Protein AF-A0A2V8K2R0-F1 (afdb_monomer)

Radius of gyration: 14.0 Å; Cα contacts (8 Å, |Δi|>4): 215; chains: 1; bounding box: 34×36×31 Å

Structure (mmCIF, N/CA/C/O backbone):
data_AF-A0A2V8K2R0-F1
#
_entry.id   AF-A0A2V8K2R0-F1
#
loop_
_atom_site.group_PDB
_atom_site.id
_atom_site.type_symbol
_atom_site.label_atom_id
_atom_site.label_alt_id
_atom_site.label_comp_id
_atom_site.label_asym_id
_atom_site.label_entity_id
_atom_site.label_seq_id
_atom_site.pdbx_PDB_ins_code
_atom_site.Cartn_x
_atom_site.Cartn_y
_atom_site.Cartn_z
_atom_site.occupancy
_atom_site.B_iso_or_equiv
_atom_site.auth_seq_id
_atom_site.auth_comp_id
_atom_site.auth_asym_id
_atom_site.auth_atom_id
_atom_site.pdbx_PDB_model_num
ATOM 1 N N . MET A 1 1 ? -9.819 8.410 -18.146 1.00 76.25 1 MET A N 1
ATOM 2 C CA . MET A 1 1 ? -10.134 9.384 -17.075 1.00 76.25 1 MET A CA 1
ATOM 3 C C . MET A 1 1 ? -11.222 8.780 -16.194 1.00 76.25 1 MET A C 1
ATOM 5 O O . MET A 1 1 ? -12.102 8.124 -16.739 1.00 76.25 1 MET A O 1
ATOM 9 N N . THR A 1 2 ? -11.124 8.905 -14.868 1.00 93.75 2 THR A N 1
ATOM 10 C CA . THR A 1 2 ? -12.060 8.275 -13.913 1.00 93.75 2 THR A CA 1
ATOM 11 C C . THR A 1 2 ? -13.114 9.268 -13.416 1.00 93.75 2 THR A C 1
ATOM 13 O O . THR A 1 2 ? -12.875 10.471 -13.435 1.00 93.75 2 THR A O 1
ATOM 16 N N . ARG A 1 3 ? -14.275 8.762 -12.975 1.00 95.81 3 ARG A N 1
ATOM 17 C CA . ARG A 1 3 ? -15.309 9.542 -12.265 1.00 95.81 3 ARG A CA 1
ATOM 18 C C . ARG A 1 3 ? -15.049 9.644 -10.757 1.00 95.81 3 ARG A C 1
ATOM 20 O O . ARG A 1 3 ? -15.748 10.384 -10.078 1.00 95.81 3 ARG A O 1
ATOM 27 N N . MET A 1 4 ? -14.095 8.871 -10.238 1.00 97.25 4 MET A N 1
ATOM 28 C CA . MET A 1 4 ? -13.706 8.911 -8.829 1.00 97.25 4 MET A CA 1
ATOM 29 C C . MET A 1 4 ? -12.922 10.186 -8.521 1.00 97.25 4 MET A C 1
ATOM 31 O O . MET A 1 4 ? -12.146 10.656 -9.355 1.00 97.25 4 MET A O 1
ATOM 35 N N . THR A 1 5 ? -13.074 10.701 -7.304 1.00 96.75 5 THR A N 1
ATOM 36 C CA . THR A 1 5 ? -12.261 11.820 -6.817 1.00 96.75 5 THR A CA 1
ATOM 37 C C . THR A 1 5 ? -10.848 11.320 -6.547 1.00 96.75 5 THR A C 1
ATOM 39 O O . THR A 1 5 ? -10.655 10.466 -5.687 1.00 96.75 5 THR A O 1
ATOM 42 N N . VAL A 1 6 ? -9.861 11.841 -7.274 1.00 96.56 6 VAL A N 1
ATOM 43 C CA . VAL A 1 6 ? -8.444 11.523 -7.058 1.00 96.56 6 VAL A CA 1
ATOM 44 C C . VAL A 1 6 ? -7.802 12.672 -6.294 1.00 96.56 6 VAL A C 1
ATOM 46 O O . VAL A 1 6 ? -7.874 13.816 -6.741 1.00 96.56 6 VAL A O 1
ATOM 49 N N . MET A 1 7 ? -7.185 12.383 -5.152 1.00 95.56 7 MET A N 1
ATOM 50 C CA . MET A 1 7 ? -6.563 13.400 -4.307 1.00 95.56 7 MET A CA 1
ATOM 51 C C . MET A 1 7 ? -5.285 12.892 -3.648 1.00 95.56 7 MET A C 1
ATOM 53 O O . MET A 1 7 ? -5.199 11.745 -3.217 1.00 95.56 7 MET A O 1
ATOM 57 N N . GLU A 1 8 ? -4.293 13.771 -3.558 1.00 96.69 8 GLU A N 1
ATOM 58 C CA . GLU A 1 8 ? -3.111 13.547 -2.732 1.00 96.69 8 GLU A CA 1
ATOM 59 C C . GLU A 1 8 ? -3.474 13.765 -1.258 1.00 96.69 8 GLU A C 1
ATOM 61 O O . GLU A 1 8 ? -4.133 14.751 -0.914 1.00 96.69 8 GLU A O 1
ATOM 66 N N . VAL A 1 9 ? -3.061 12.844 -0.390 1.00 95.88 9 VAL A N 1
ATOM 67 C CA . VAL A 1 9 ? -3.264 12.960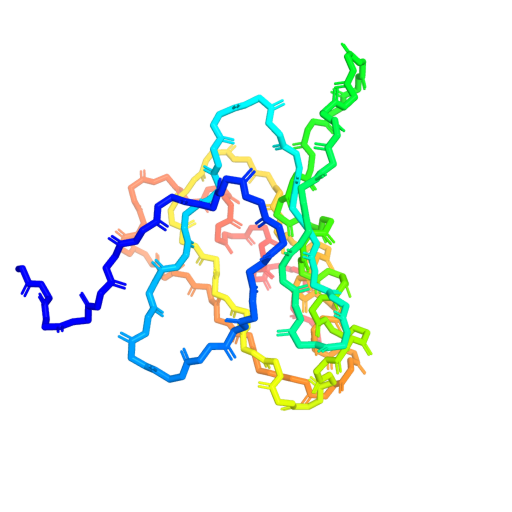 1.059 1.00 95.88 9 VAL A CA 1
ATOM 68 C C . VAL A 1 9 ? -2.332 14.044 1.594 1.00 95.88 9 VAL A C 1
ATOM 70 O O . VAL A 1 9 ? -1.140 14.039 1.297 1.00 95.88 9 VAL A O 1
ATOM 73 N N . ARG A 1 10 ? -2.866 14.978 2.385 1.00 89.06 10 ARG A N 1
ATOM 74 C CA . ARG A 1 10 ? -2.084 16.068 3.004 1.00 89.06 10 ARG A CA 1
ATOM 75 C C . ARG A 1 10 ? -2.106 16.021 4.524 1.00 89.06 10 ARG A C 1
ATOM 77 O O . ARG A 1 10 ? -1.072 16.239 5.142 1.00 89.06 10 ARG A O 1
ATOM 84 N N . ASP A 1 11 ? -3.253 15.642 5.073 1.00 84.12 11 ASP A N 1
ATOM 85 C CA . ASP A 1 11 ? -3.514 15.494 6.501 1.00 84.12 11 ASP A CA 1
ATOM 86 C C . ASP A 1 11 ? -4.262 14.174 6.750 1.00 84.12 11 ASP A C 1
ATOM 88 O O . ASP A 1 11 ? -4.498 13.389 5.822 1.00 84.12 11 ASP A O 1
ATOM 92 N N . GLU A 1 12 ? -4.682 13.947 7.995 1.00 84.19 12 GLU A N 1
ATOM 93 C CA . GLU A 1 12 ? -5.540 12.817 8.346 1.00 84.19 12 GLU A CA 1
ATOM 94 C C . GLU A 1 12 ? -6.807 12.796 7.483 1.00 84.19 12 GLU A C 1
ATOM 96 O O . GLU A 1 12 ? -7.604 13.736 7.471 1.00 84.19 12 GLU A O 1
ATOM 101 N N . SER A 1 13 ? -6.977 11.715 6.720 1.00 90.50 13 SER A N 1
ATOM 102 C CA . SER A 1 13 ? -8.029 11.614 5.707 1.00 90.50 13 SER A CA 1
ATOM 103 C C . SER A 1 13 ? -8.853 10.350 5.911 1.00 90.50 13 SER A C 1
ATOM 105 O O . SER A 1 13 ? -8.379 9.242 5.679 1.00 90.50 13 SER A O 1
ATOM 107 N N . SER A 1 14 ? -10.107 10.510 6.334 1.00 95.62 14 SER A N 1
ATOM 108 C CA . SER A 1 14 ? -11.050 9.391 6.453 1.00 95.62 14 SER A CA 1
ATOM 109 C C . SER A 1 14 ? -11.320 8.770 5.079 1.00 95.62 14 SER A C 1
ATOM 111 O O . SER A 1 14 ? -11.697 9.471 4.134 1.00 95.62 14 SER A O 1
ATOM 113 N N . VAL A 1 15 ? -11.143 7.451 4.972 1.00 95.94 15 VAL A N 1
ATOM 114 C CA . VAL A 1 15 ? -11.380 6.694 3.739 1.00 95.94 15 VAL A CA 1
ATOM 115 C C . VAL A 1 15 ? -12.876 6.626 3.455 1.00 95.94 15 VAL A C 1
ATOM 117 O O . VAL A 1 15 ? -13.685 6.305 4.326 1.00 95.94 15 VAL A O 1
ATOM 120 N N . ARG A 1 16 ? -13.261 6.927 2.210 1.00 95.56 16 ARG A N 1
ATOM 121 C CA . ARG A 1 16 ? -14.659 6.930 1.763 1.00 95.56 16 ARG A CA 1
ATOM 122 C C . ARG A 1 16 ? -14.793 6.299 0.377 1.00 95.56 16 ARG A C 1
ATOM 124 O O . ARG A 1 16 ? -13.862 6.394 -0.423 1.00 95.56 16 ARG A O 1
ATOM 131 N N . PRO A 1 17 ? -15.952 5.699 0.051 1.00 97.00 17 PRO A N 1
ATOM 132 C CA . PRO A 1 17 ? -16.203 5.147 -1.279 1.00 97.00 17 PRO A CA 1
ATOM 133 C C . PRO A 1 17 ? -16.022 6.180 -2.402 1.00 97.00 17 PRO A C 1
ATOM 135 O O . PRO A 1 17 ? -16.258 7.370 -2.196 1.00 97.00 17 PRO A O 1
ATOM 138 N N . ASN A 1 18 ? -15.670 5.718 -3.608 1.00 97.06 18 ASN A N 1
ATOM 139 C CA . ASN A 1 18 ? -15.474 6.536 -4.821 1.00 97.06 18 ASN A CA 1
ATOM 140 C C . ASN A 1 18 ? -14.328 7.565 -4.752 1.00 97.06 18 ASN A C 1
ATOM 142 O O . ASN A 1 18 ? -14.356 8.570 -5.469 1.00 97.06 18 ASN A O 1
ATOM 146 N N . HIS A 1 19 ? -13.319 7.305 -3.919 1.00 97.12 19 HIS A N 1
ATOM 147 C CA . HIS A 1 19 ? -12.121 8.134 -3.789 1.00 97.12 19 HIS A CA 1
ATOM 148 C C . HIS A 1 19 ? -10.858 7.320 -4.069 1.00 97.12 19 HIS A C 1
ATOM 150 O O . HIS A 1 19 ? -10.776 6.140 -3.733 1.00 97.12 19 HIS A O 1
ATOM 156 N N . VAL A 1 20 ? -9.869 7.974 -4.670 1.00 97.12 20 VAL A N 1
ATOM 157 C CA . VAL A 1 20 ? -8.512 7.461 -4.850 1.00 97.12 20 VAL A CA 1
ATOM 158 C C . VAL A 1 20 ? -7.571 8.387 -4.098 1.00 97.12 20 VAL A C 1
ATOM 160 O O . VAL A 1 20 ? -7.477 9.574 -4.413 1.00 97.12 20 VAL A O 1
ATOM 163 N N . PHE A 1 21 ? -6.877 7.830 -3.114 1.00 97.25 21 PHE A N 1
ATOM 164 C CA . PHE A 1 21 ? -5.928 8.554 -2.283 1.00 97.25 21 PHE A CA 1
ATOM 165 C C . PHE A 1 21 ? -4.507 8.248 -2.740 1.00 97.25 21 PHE A C 1
ATOM 167 O O . PHE A 1 21 ? -4.127 7.085 -2.872 1.00 97.25 21 PHE A O 1
ATOM 174 N N . VAL A 1 22 ? -3.732 9.298 -2.995 1.00 96.69 22 VAL A N 1
ATOM 175 C CA . VAL A 1 22 ? -2.345 9.197 -3.450 1.00 96.69 22 VAL A CA 1
ATOM 176 C C . VAL A 1 22 ? -1.426 9.666 -2.330 1.00 96.69 22 VAL A C 1
ATOM 178 O O . VAL A 1 22 ? -1.626 10.737 -1.760 1.00 96.69 22 VAL A O 1
ATOM 181 N N . ILE A 1 23 ? -0.423 8.855 -2.005 1.00 94.94 23 ILE A N 1
ATOM 182 C CA . ILE A 1 23 ? 0.611 9.222 -1.039 1.00 94.94 23 ILE A CA 1
ATOM 183 C C . ILE A 1 23 ? 1.489 10.354 -1.610 1.00 94.94 23 ILE A C 1
ATOM 185 O O . ILE A 1 23 ? 1.944 10.242 -2.752 1.00 94.94 23 ILE A O 1
ATOM 189 N N . PRO A 1 24 ? 1.758 11.434 -0.853 1.00 94.25 24 PRO A N 1
ATOM 190 C CA . PRO A 1 24 ? 2.672 12.481 -1.293 1.00 94.25 24 PRO A CA 1
ATOM 191 C C . PRO A 1 24 ? 4.132 11.988 -1.305 1.00 94.25 24 PRO A C 1
ATOM 193 O O . PRO A 1 24 ? 4.509 11.090 -0.540 1.00 94.25 24 PRO A O 1
ATOM 196 N N . PRO A 1 25 ? 5.004 12.593 -2.129 1.00 91.00 25 PRO A N 1
ATOM 197 C CA . PRO A 1 25 ? 6.412 12.218 -2.189 1.00 91.00 25 PRO A CA 1
ATOM 198 C C . PRO A 1 25 ? 7.119 12.434 -0.842 1.00 91.00 25 PRO A C 1
ATOM 200 O O . PRO A 1 25 ? 6.851 13.386 -0.111 1.00 91.00 25 PRO A O 1
ATOM 203 N N . GLY A 1 26 ? 8.069 11.552 -0.519 1.00 89.62 26 GLY A N 1
ATOM 204 C CA . GLY A 1 26 ? 8.890 11.679 0.692 1.00 89.62 26 GLY A CA 1
ATOM 205 C C . GLY A 1 26 ? 8.161 11.371 2.007 1.00 89.62 26 GLY A C 1
ATOM 206 O O . GLY A 1 26 ? 8.689 11.679 3.074 1.00 89.62 26 GLY A O 1
ATOM 207 N N . ARG A 1 27 ? 6.976 10.755 1.955 1.00 91.81 27 ARG A N 1
ATOM 208 C CA . ARG A 1 27 ? 6.221 10.297 3.130 1.00 91.81 27 ARG A CA 1
ATOM 209 C C . ARG A 1 27 ? 5.997 8.787 3.088 1.00 91.81 27 ARG A C 1
ATOM 211 O O . ARG A 1 27 ? 6.080 8.176 2.027 1.00 91.81 27 ARG A O 1
ATOM 218 N N . ASN A 1 28 ? 5.703 8.216 4.252 1.00 93.00 28 ASN A N 1
ATOM 219 C CA . ASN A 1 28 ? 5.032 6.924 4.384 1.00 93.00 28 ASN A CA 1
ATOM 220 C C . ASN A 1 28 ? 3.555 7.171 4.721 1.00 93.00 28 ASN A C 1
ATOM 222 O O . ASN A 1 28 ? 3.203 8.241 5.220 1.00 93.00 28 ASN A O 1
ATOM 226 N N . MET A 1 29 ? 2.698 6.191 4.453 1.00 95.31 29 MET A N 1
ATOM 227 C CA . MET A 1 29 ? 1.271 6.263 4.757 1.00 95.31 29 MET A CA 1
ATOM 228 C C . MET A 1 29 ? 0.831 4.971 5.431 1.00 95.31 29 MET A C 1
ATOM 230 O O . MET A 1 29 ? 1.267 3.894 5.032 1.00 95.31 29 MET A O 1
ATOM 234 N N . ILE A 1 30 ? -0.038 5.097 6.427 1.00 96.38 30 ILE A N 1
ATOM 235 C CA . ILE A 1 30 ? -0.724 3.982 7.085 1.00 96.38 30 ILE A CA 1
ATOM 236 C C . ILE A 1 30 ? -2.226 4.255 7.124 1.00 96.38 30 ILE A C 1
ATOM 238 O O . ILE A 1 30 ? -2.658 5.392 6.910 1.00 96.38 30 ILE A O 1
ATOM 242 N N . ILE A 1 31 ? -3.012 3.228 7.426 1.00 97.69 31 ILE A N 1
ATOM 243 C CA . ILE A 1 31 ? -4.423 3.363 7.787 1.00 97.69 31 ILE A CA 1
ATOM 244 C C . ILE A 1 31 ? -4.636 2.923 9.237 1.00 97.69 31 ILE A C 1
ATOM 246 O O . ILE A 1 31 ? -4.056 1.939 9.686 1.00 97.69 31 ILE A O 1
ATOM 250 N N . SER A 1 32 ? -5.451 3.672 9.976 1.00 96.94 32 SER A N 1
ATOM 251 C CA . SER A 1 32 ? -5.885 3.315 11.327 1.00 96.94 32 SER A CA 1
ATOM 252 C C . SER A 1 32 ? -7.277 3.874 11.598 1.00 96.94 32 SER A C 1
ATOM 254 O O . SER A 1 32 ? -7.548 5.046 11.326 1.00 96.94 32 SER A O 1
ATOM 256 N N . GLY A 1 33 ? -8.188 3.034 12.085 1.00 96.81 33 GLY A N 1
ATOM 257 C CA . GLY A 1 33 ? -9.586 3.388 12.306 1.00 96.81 33 GLY A CA 1
ATOM 258 C C . GLY A 1 33 ? -10.274 3.889 11.034 1.00 96.81 33 GLY A C 1
ATOM 259 O O . GLY A 1 33 ? -11.058 4.837 11.094 1.00 96.81 33 GLY A O 1
ATOM 260 N N . GLY A 1 34 ? -9.930 3.335 9.864 1.00 96.50 34 GLY A N 1
ATOM 261 C CA . GLY A 1 34 ? -10.437 3.813 8.573 1.00 96.50 34 GLY A CA 1
ATOM 262 C C . GLY A 1 34 ? -9.935 5.205 8.153 1.00 96.50 34 GLY A C 1
ATOM 263 O O . GLY A 1 34 ? -10.530 5.829 7.271 1.00 96.50 34 GLY A O 1
ATOM 264 N N . THR A 1 35 ? -8.868 5.715 8.774 1.00 97.50 35 THR A N 1
ATOM 265 C CA . THR A 1 35 ? -8.276 7.030 8.481 1.00 97.50 35 THR A CA 1
ATOM 266 C C . THR A 1 35 ? -6.837 6.880 8.010 1.00 97.50 35 THR A C 1
ATOM 268 O O . THR A 1 35 ? -6.045 6.173 8.624 1.00 97.50 35 THR A O 1
ATOM 271 N N . LEU A 1 36 ? -6.496 7.554 6.913 1.00 97.81 36 LEU A N 1
ATOM 272 C CA . LEU A 1 36 ? -5.141 7.607 6.377 1.00 97.81 36 LEU A CA 1
ATOM 273 C C . LEU A 1 36 ? -4.306 8.603 7.172 1.00 97.81 36 LEU A C 1
ATOM 275 O O . LEU A 1 36 ? -4.730 9.742 7.360 1.00 97.81 36 LEU A O 1
ATOM 279 N N . GLN A 1 37 ? -3.112 8.187 7.582 1.00 96.12 37 GLN A N 1
ATOM 280 C CA . GLN A 1 37 ? -2.164 9.017 8.319 1.00 96.12 37 GLN A CA 1
ATOM 281 C C . GLN A 1 37 ? -0.817 9.032 7.602 1.00 96.12 37 GLN A C 1
ATOM 283 O O . GLN A 1 37 ? -0.341 8.000 7.121 1.00 96.12 37 GLN A O 1
ATOM 288 N N . LEU A 1 38 ? -0.198 10.211 7.539 1.00 95.12 38 LEU A N 1
ATOM 289 C CA . LEU A 1 38 ? 1.117 10.391 6.937 1.00 95.12 38 LEU A CA 1
ATOM 290 C C . LEU A 1 38 ? 2.202 10.370 8.001 1.00 95.12 38 LEU A C 1
ATOM 292 O O . LEU A 1 38 ? 2.176 11.142 8.958 1.00 95.12 38 LEU A O 1
ATOM 296 N N . LEU A 1 39 ? 3.215 9.548 7.766 1.00 91.75 39 LEU A N 1
ATOM 297 C CA . LEU A 1 39 ? 4.393 9.454 8.610 1.00 91.75 39 LEU A CA 1
ATOM 298 C C . LEU A 1 39 ? 5.605 10.049 7.881 1.00 91.75 39 LEU A C 1
ATOM 300 O O . LEU A 1 39 ? 5.686 9.989 6.644 1.00 91.75 39 LEU A O 1
ATOM 304 N N . PRO A 1 40 ? 6.569 10.634 8.612 1.00 88.94 40 PRO A N 1
ATOM 305 C CA . PRO A 1 40 ? 7.874 10.943 8.048 1.00 88.94 40 PRO A CA 1
ATOM 306 C C . PRO A 1 40 ? 8.481 9.687 7.420 1.00 88.94 40 PRO A C 1
ATOM 308 O O . PRO A 1 40 ? 8.410 8.596 7.987 1.00 88.94 40 PRO A O 1
ATOM 311 N N . ARG A 1 41 ? 9.068 9.829 6.233 1.00 84.19 41 ARG A N 1
ATOM 312 C CA . ARG A 1 41 ? 9.832 8.739 5.631 1.00 84.19 41 ARG A CA 1
ATOM 313 C C . ARG A 1 41 ? 11.173 8.631 6.345 1.00 84.19 41 ARG A C 1
ATOM 315 O O . ARG A 1 41 ? 11.855 9.641 6.514 1.00 84.19 41 ARG A O 1
ATOM 322 N N . GLU A 1 42 ? 11.550 7.420 6.741 1.00 77.25 42 GLU A N 1
ATOM 323 C CA . GLU A 1 42 ? 12.870 7.193 7.325 1.00 77.25 42 GLU A CA 1
ATOM 324 C C . GLU A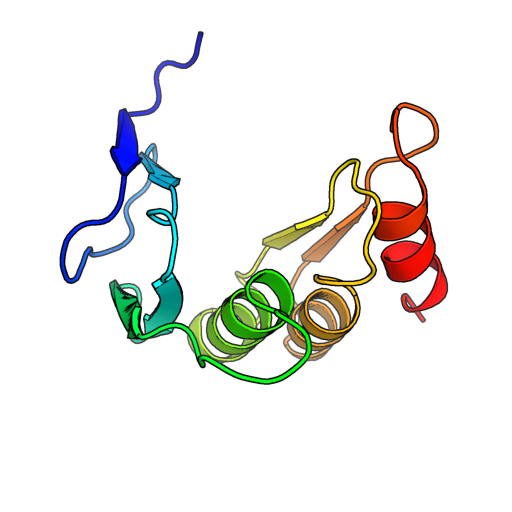 1 42 ? 13.971 7.544 6.317 1.00 77.25 42 GL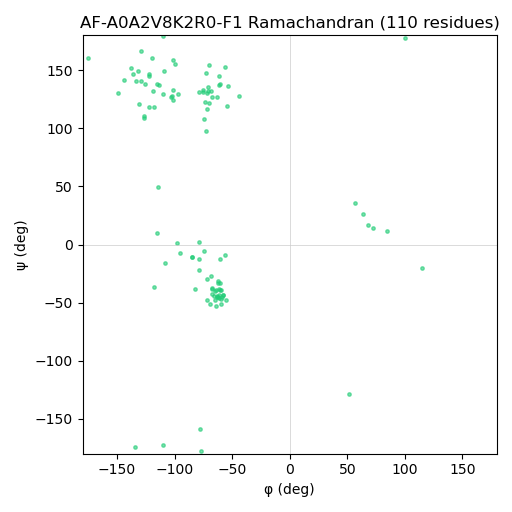U A C 1
ATOM 326 O O . GLU A 1 42 ? 13.871 7.253 5.119 1.00 77.25 42 GLU A O 1
ATOM 331 N N . SER A 1 43 ? 15.006 8.226 6.810 1.00 69.06 43 SER A N 1
ATOM 332 C CA . SER A 1 43 ? 16.114 8.747 6.005 1.00 69.06 43 SER A CA 1
ATOM 333 C C . SER A 1 43 ? 17.148 7.682 5.638 1.00 69.06 43 SER A C 1
ATOM 335 O O . SER A 1 43 ? 17.981 7.923 4.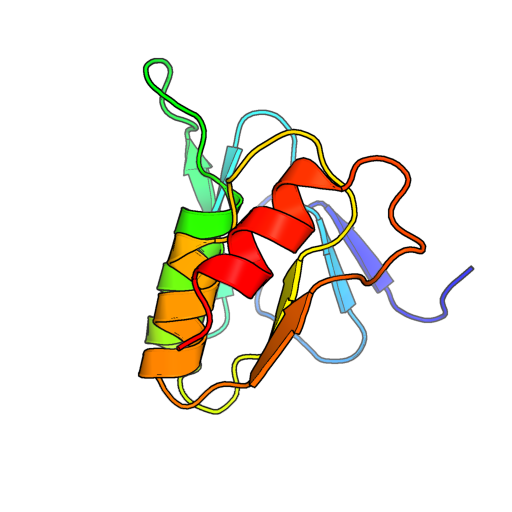765 1.00 69.06 43 SER A O 1
ATOM 337 N N . SER A 1 44 ? 17.099 6.509 6.271 1.00 66.69 44 SER A N 1
ATOM 338 C CA . SER A 1 44 ? 18.015 5.395 6.040 1.00 66.69 44 SER A CA 1
ATOM 339 C C . SER A 1 44 ? 17.255 4.079 5.853 1.00 66.69 44 SER A C 1
ATOM 341 O O . SER A 1 44 ? 16.174 3.882 6.397 1.00 66.69 44 SER A O 1
ATOM 343 N N . GLY A 1 45 ? 17.826 3.168 5.059 1.00 69.69 45 GLY A N 1
ATOM 344 C CA . GLY A 1 45 ? 17.274 1.830 4.829 1.00 69.69 45 GLY A CA 1
ATOM 345 C C . GLY A 1 45 ? 16.505 1.657 3.516 1.00 69.69 45 GLY A C 1
ATOM 346 O O . GLY A 1 45 ? 16.363 2.577 2.710 1.00 69.69 45 GLY A O 1
ATOM 347 N N . LEU A 1 46 ? 16.047 0.424 3.277 1.00 72.69 46 LEU A N 1
ATOM 348 C CA . LEU A 1 46 ? 15.251 0.080 2.101 1.00 72.69 46 LEU A CA 1
ATOM 349 C C . LEU A 1 46 ? 13.837 0.643 2.270 1.00 72.69 46 LEU A C 1
ATOM 351 O O . LEU A 1 46 ? 13.143 0.316 3.230 1.00 72.69 46 LEU A O 1
ATOM 355 N N . HIS A 1 47 ? 13.401 1.471 1.329 1.00 81.19 47 HIS A N 1
ATOM 356 C CA . HIS A 1 47 ? 12.073 2.068 1.378 1.00 81.19 47 HIS A CA 1
ATOM 357 C C . HIS A 1 47 ? 11.012 1.034 1.009 1.00 81.19 47 HIS A C 1
ATOM 359 O O . HIS A 1 47 ? 10.923 0.635 -0.150 1.00 81.19 47 HIS A O 1
ATOM 365 N N . ARG A 1 48 ? 10.244 0.605 2.014 1.00 87.00 48 ARG A N 1
ATOM 366 C CA . ARG A 1 48 ? 9.170 -0.385 1.878 1.00 87.00 48 ARG A CA 1
ATOM 367 C C . ARG A 1 48 ? 7.7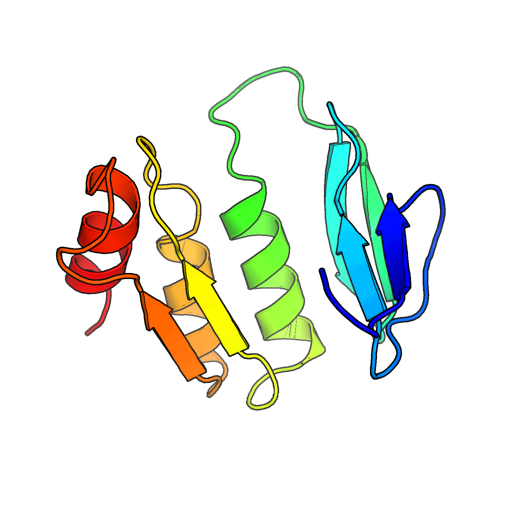90 0.208 2.156 1.00 87.00 48 ARG A C 1
ATOM 369 O O . ARG A 1 48 ? 7.051 -0.261 3.019 1.00 87.00 48 ARG A O 1
ATOM 376 N N . SER A 1 49 ? 7.504 1.343 1.527 1.00 91.31 49 SER A N 1
ATOM 377 C CA . SER A 1 49 ? 6.296 2.125 1.802 1.00 91.31 49 SER A CA 1
ATOM 378 C C . SER A 1 49 ? 5.020 1.343 1.472 1.00 91.31 49 SER A C 1
ATOM 380 O O . SER A 1 49 ? 4.015 1.537 2.155 1.00 91.31 49 SER A O 1
ATOM 382 N N . ILE A 1 50 ? 5.059 0.452 0.473 1.00 94.62 50 ILE A N 1
ATOM 383 C CA . ILE A 1 50 ? 3.917 -0.396 0.106 1.00 94.62 50 ILE A CA 1
ATOM 384 C C . ILE A 1 50 ? 3.704 -1.477 1.169 1.00 94.62 50 ILE A C 1
ATOM 386 O O . ILE A 1 50 ? 2.584 -1.608 1.659 1.00 94.62 50 ILE A O 1
ATOM 390 N N . ASP A 1 51 ? 4.758 -2.188 1.589 1.00 94.88 51 ASP A N 1
ATOM 391 C CA . ASP A 1 51 ? 4.659 -3.188 2.665 1.00 94.88 51 ASP A CA 1
ATOM 392 C C . ASP A 1 51 ? 4.137 -2.561 3.968 1.00 94.88 51 ASP A C 1
ATOM 394 O O . ASP A 1 51 ? 3.269 -3.136 4.625 1.00 94.88 51 ASP A O 1
ATOM 398 N N . TYR A 1 52 ? 4.627 -1.368 4.337 1.00 93.69 52 TYR A N 1
ATOM 399 C CA . TYR A 1 52 ? 4.149 -0.653 5.525 1.00 93.69 52 TYR A CA 1
ATOM 400 C C . TYR A 1 52 ? 2.655 -0.338 5.445 1.00 93.69 52 TYR A C 1
ATOM 402 O O . TYR A 1 52 ? 1.920 -0.586 6.404 1.00 93.69 52 TYR A O 1
ATOM 410 N N . PHE A 1 53 ? 2.197 0.184 4.305 1.00 96.94 53 PHE A N 1
ATOM 411 C CA . PHE A 1 53 ? 0.788 0.500 4.123 1.00 96.94 53 PHE A CA 1
ATOM 412 C C . PHE A 1 53 ? -0.073 -0.767 4.152 1.00 96.94 53 PHE A C 1
ATOM 414 O O . PHE A 1 53 ? -1.054 -0.819 4.894 1.00 96.94 53 PHE A O 1
ATOM 421 N N . PHE A 1 54 ? 0.311 -1.807 3.410 1.00 97.88 54 PHE A N 1
ATOM 422 C CA . PHE A 1 54 ? -0.428 -3.069 3.343 1.00 97.88 54 PHE A CA 1
ATOM 423 C C . PHE A 1 54 ? -0.520 -3.780 4.690 1.00 97.88 54 PHE A C 1
ATOM 425 O O . PHE A 1 54 ? -1.594 -4.281 5.011 1.00 97.88 54 PHE A O 1
ATOM 432 N N . ARG A 1 55 ? 0.535 -3.755 5.514 1.00 97.62 55 ARG A N 1
ATOM 433 C CA . ARG A 1 55 ? 0.463 -4.274 6.885 1.00 97.62 55 ARG A CA 1
ATOM 434 C C . ARG A 1 55 ? -0.597 -3.541 7.705 1.00 97.62 55 ARG A C 1
ATOM 436 O O . ARG A 1 55 ? -1.487 -4.183 8.250 1.00 97.62 55 ARG A O 1
ATOM 443 N N . SER A 1 56 ? -0.560 -2.206 7.727 1.00 98.06 56 SER A N 1
ATOM 444 C CA . SER A 1 56 ? -1.573 -1.426 8.460 1.00 98.06 56 SER A CA 1
ATOM 445 C C . SER A 1 56 ? -2.989 -1.641 7.911 1.00 98.06 56 SER A C 1
ATOM 447 O O . SER A 1 56 ? -3.956 -1.672 8.665 1.00 98.06 56 SER A O 1
ATOM 449 N N . LEU A 1 57 ? -3.122 -1.856 6.597 1.00 98.44 57 LEU A N 1
ATOM 450 C CA . LEU A 1 57 ? -4.399 -2.159 5.956 1.00 98.44 57 LEU A CA 1
ATOM 451 C C . LEU A 1 57 ? -4.931 -3.532 6.369 1.00 98.44 57 LEU A C 1
ATOM 453 O O . LEU A 1 57 ? -6.125 -3.660 6.630 1.00 98.44 57 LEU A O 1
ATOM 457 N N . ALA A 1 58 ? -4.062 -4.539 6.436 1.00 98.25 58 ALA A N 1
ATOM 458 C CA . ALA A 1 58 ? -4.410 -5.871 6.907 1.00 98.25 58 ALA A CA 1
ATOM 459 C C . ALA A 1 58 ? -4.860 -5.840 8.376 1.00 98.25 58 ALA A C 1
ATOM 461 O O . ALA A 1 58 ? -5.898 -6.409 8.707 1.00 98.25 58 ALA A O 1
ATOM 462 N N . GLU A 1 59 ? -4.132 -5.117 9.232 1.00 98.31 59 GLU A N 1
ATOM 463 C CA . GLU A 1 59 ? -4.461 -4.942 10.652 1.00 98.31 59 GLU A CA 1
ATOM 464 C C . GLU A 1 59 ? -5.803 -4.215 10.857 1.00 98.31 59 GLU A C 1
ATOM 466 O O . GLU A 1 59 ? -6.615 -4.638 11.679 1.00 98.31 59 GLU A O 1
ATOM 471 N N . ASP A 1 60 ? -6.061 -3.144 10.101 1.00 98.38 60 ASP A N 1
ATOM 472 C CA . ASP A 1 60 ? -7.248 -2.299 10.280 1.00 98.38 60 ASP A CA 1
ATOM 473 C C . ASP A 1 60 ? -8.509 -2.866 9.605 1.00 98.38 60 ASP A C 1
ATOM 475 O O . ASP A 1 60 ? -9.613 -2.765 10.144 1.00 98.38 60 ASP A O 1
ATOM 479 N N . GLN A 1 61 ? -8.374 -3.458 8.412 1.00 97.94 61 GLN A N 1
ATOM 480 C CA . GLN A 1 61 ? -9.512 -3.881 7.583 1.00 97.94 61 GLN A CA 1
ATOM 481 C C . GLN A 1 61 ? -9.706 -5.404 7.520 1.00 97.94 61 GLN A C 1
ATOM 483 O O . GLN A 1 61 ? -10.791 -5.860 7.138 1.00 97.94 61 GLN A O 1
ATOM 488 N N . GLY A 1 62 ? -8.707 -6.201 7.909 1.00 97.62 62 GLY A N 1
ATOM 489 C CA . GLY A 1 62 ? -8.776 -7.664 7.917 1.00 97.62 62 GLY A CA 1
ATOM 490 C C . GLY A 1 62 ? -9.241 -8.239 6.576 1.00 97.62 62 GLY A C 1
ATOM 491 O O . GLY A 1 62 ? -8.776 -7.836 5.512 1.00 97.62 62 GLY A O 1
ATOM 492 N N . HIS A 1 63 ? -10.250 -9.112 6.616 1.00 97.56 63 HIS A N 1
ATOM 493 C CA . HIS A 1 63 ? -10.835 -9.746 5.426 1.00 97.56 63 HIS A CA 1
ATOM 494 C C . HIS A 1 63 ? -11.453 -8.783 4.398 1.00 97.56 63 HIS A C 1
ATOM 496 O O . HIS A 1 63 ? -11.781 -9.194 3.287 1.00 97.56 63 HIS A O 1
ATOM 502 N N . LYS A 1 64 ? -11.653 -7.506 4.748 1.00 97.56 64 LYS A N 1
ATOM 503 C CA . LYS A 1 64 ? -12.147 -6.484 3.813 1.00 97.56 64 LYS A CA 1
ATOM 504 C C . LYS A 1 64 ? -11.024 -5.851 2.991 1.00 97.56 64 LYS A C 1
ATOM 506 O O . LYS A 1 64 ? -11.314 -5.111 2.052 1.00 97.56 64 LYS A O 1
ATOM 511 N N . ALA A 1 65 ? -9.764 -6.103 3.344 1.00 98.06 65 ALA A N 1
ATOM 512 C CA . ALA A 1 65 ? -8.616 -5.590 2.619 1.00 98.06 65 ALA A CA 1
ATOM 513 C C . ALA A 1 65 ? -8.469 -6.284 1.258 1.00 98.06 65 ALA A C 1
ATOM 515 O O . ALA A 1 65 ? -8.549 -7.510 1.147 1.00 98.06 65 ALA A O 1
ATOM 516 N N . ILE A 1 66 ? -8.210 -5.480 0.226 1.00 98.06 66 ILE A N 1
ATOM 517 C CA . ILE A 1 66 ? -7.812 -5.960 -1.096 1.00 98.06 66 ILE A CA 1
ATOM 518 C C . ILE A 1 66 ? -6.468 -5.327 -1.445 1.00 98.06 66 ILE A C 1
ATOM 520 O O . ILE A 1 66 ? -6.364 -4.103 -1.543 1.00 98.06 66 ILE A O 1
ATOM 524 N N . GLY A 1 67 ? -5.446 -6.159 -1.631 1.00 97.25 67 GLY A N 1
ATOM 525 C CA . GLY A 1 67 ? -4.108 -5.740 -2.037 1.00 97.25 67 GLY A CA 1
ATOM 526 C C . GLY A 1 67 ? -3.882 -5.992 -3.523 1.00 97.25 67 GLY A C 1
ATOM 527 O O . GLY A 1 67 ? -4.170 -7.077 -4.018 1.00 97.25 67 GLY A O 1
ATOM 528 N N . VAL A 1 68 ? -3.356 -5.006 -4.248 1.00 97.00 68 VAL A N 1
ATOM 529 C CA . VAL A 1 68 ? -3.020 -5.159 -5.670 1.00 97.00 68 VAL A CA 1
ATOM 530 C C . VAL A 1 68 ? -1.608 -4.646 -5.915 1.00 97.00 68 VAL A C 1
ATOM 532 O O . VAL A 1 68 ? -1.334 -3.469 -5.685 1.00 97.00 68 VAL A O 1
ATOM 535 N N . VAL A 1 69 ? -0.725 -5.513 -6.410 1.00 95.50 69 VAL A N 1
ATOM 536 C CA . VAL A 1 69 ? 0.628 -5.148 -6.852 1.00 95.50 69 VAL A CA 1
ATOM 537 C C . VAL A 1 69 ? 0.671 -5.091 -8.375 1.00 95.50 69 VAL A C 1
ATOM 539 O O . VAL A 1 69 ? 0.292 -6.038 -9.065 1.00 95.50 69 VAL A O 1
ATOM 542 N N . LEU A 1 70 ? 1.143 -3.966 -8.906 1.00 94.56 70 LEU A N 1
ATOM 543 C CA . LEU A 1 70 ? 1.276 -3.719 -10.341 1.00 94.56 70 LEU A CA 1
ATOM 544 C C . LEU A 1 70 ? 2.754 -3.686 -10.760 1.00 94.56 70 LEU A C 1
ATOM 546 O O . LEU A 1 70 ? 3.654 -3.859 -9.941 1.00 94.56 70 LEU A O 1
ATOM 550 N N . SER A 1 71 ? 2.995 -3.487 -12.056 1.00 92.62 71 SER A N 1
ATOM 551 C CA . SER A 1 71 ? 4.319 -3.359 -12.671 1.00 92.62 71 SER A CA 1
ATOM 552 C C . SER A 1 71 ? 5.270 -2.454 -11.873 1.00 92.62 71 SER A C 1
ATOM 554 O O . SER A 1 71 ? 4.961 -1.294 -11.605 1.00 92.62 71 SER A O 1
ATOM 556 N N . GLY A 1 72 ? 6.469 -2.956 -11.573 1.00 91.31 72 GLY A N 1
ATOM 557 C CA . GLY A 1 72 ? 7.496 -2.266 -10.794 1.00 91.31 72 GLY A CA 1
ATOM 558 C C . GLY A 1 72 ? 8.804 -3.060 -10.724 1.00 91.31 72 GLY A C 1
ATOM 559 O O . GLY A 1 72 ? 8.835 -4.266 -10.958 1.00 91.31 72 GLY A O 1
ATOM 560 N N . THR A 1 73 ? 9.910 -2.385 -10.406 1.00 84.62 73 THR A N 1
ATOM 561 C CA . THR A 1 73 ? 11.266 -2.974 -10.412 1.00 84.62 73 THR A CA 1
ATOM 562 C C . THR A 1 73 ? 11.772 -3.425 -9.035 1.00 84.62 73 THR A C 1
ATOM 564 O O . THR A 1 73 ? 12.900 -3.902 -8.935 1.00 84.62 73 THR A O 1
ATOM 567 N N . ALA A 1 74 ? 10.966 -3.290 -7.977 1.00 85.38 74 ALA A N 1
ATOM 568 C CA . ALA A 1 74 ? 11.342 -3.606 -6.594 1.00 85.38 74 ALA A CA 1
ATOM 569 C C . ALA A 1 74 ? 10.605 -4.847 -6.060 1.00 85.38 74 ALA A C 1
ATOM 571 O O . ALA A 1 74 ? 9.913 -5.523 -6.804 1.00 85.38 74 ALA A O 1
ATOM 572 N N . THR A 1 75 ? 10.748 -5.149 -4.770 1.00 88.19 75 THR A N 1
ATOM 573 C CA . THR A 1 75 ? 10.002 -6.217 -4.069 1.00 88.19 75 THR A CA 1
ATOM 574 C C . THR A 1 75 ? 9.082 -5.652 -2.980 1.00 88.19 75 THR A C 1
ATOM 576 O O . THR A 1 75 ? 8.594 -6.395 -2.135 1.00 88.19 75 THR A O 1
ATOM 579 N N . ASP A 1 76 ? 8.918 -4.327 -2.949 1.00 89.75 76 ASP A N 1
ATOM 580 C CA . ASP A 1 76 ? 8.048 -3.625 -2.004 1.00 89.75 76 ASP A CA 1
ATOM 581 C C . ASP A 1 76 ? 6.583 -3.916 -2.347 1.00 89.75 76 ASP A C 1
ATOM 583 O O . ASP A 1 76 ? 6.155 -3.672 -3.474 1.00 89.75 76 ASP A O 1
ATOM 587 N N . GLY A 1 77 ? 5.841 -4.478 -1.397 1.00 89.50 77 GLY A N 1
ATOM 588 C CA . GLY A 1 77 ? 4.477 -4.972 -1.565 1.00 89.50 77 GLY A CA 1
ATOM 589 C C . GLY A 1 77 ? 4.356 -6.486 -1.396 1.00 89.50 77 GLY A C 1
ATOM 590 O O . GLY A 1 77 ? 3.265 -6.964 -1.103 1.00 89.50 77 GLY A O 1
ATOM 591 N N . THR A 1 78 ? 5.448 -7.246 -1.529 1.00 93.81 78 THR A N 1
ATOM 592 C CA . THR A 1 78 ? 5.427 -8.710 -1.386 1.00 93.81 78 THR A CA 1
ATOM 593 C C . THR A 1 78 ? 5.047 -9.140 0.028 1.00 93.81 78 THR A C 1
ATOM 595 O O . THR A 1 78 ? 4.100 -9.904 0.193 1.00 93.81 78 THR A O 1
ATOM 598 N N . LEU A 1 79 ? 5.736 -8.616 1.049 1.00 94.38 79 LEU A N 1
ATOM 599 C CA . LEU A 1 79 ? 5.430 -8.960 2.442 1.00 94.38 79 LEU A CA 1
ATOM 600 C C . LEU A 1 79 ? 4.062 -8.405 2.840 1.00 94.38 79 LEU A C 1
ATOM 602 O O . LEU A 1 79 ? 3.296 -9.059 3.531 1.00 94.38 79 LEU A O 1
ATOM 606 N N . GLY A 1 80 ? 3.724 -7.207 2.367 1.00 95.50 80 GLY A N 1
ATOM 607 C CA . G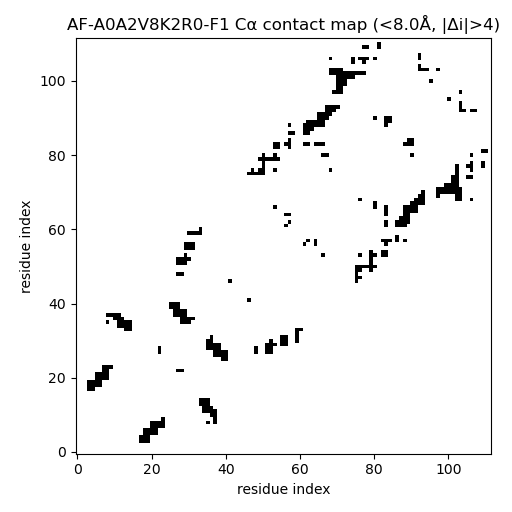LY A 1 80 ? 2.424 -6.605 2.619 1.00 95.50 80 GLY A CA 1
ATOM 608 C C . GLY A 1 80 ? 1.250 -7.438 2.095 1.00 95.50 80 GLY A C 1
ATOM 609 O O . GLY A 1 80 ? 0.222 -7.537 2.763 1.00 95.50 80 GLY A O 1
ATOM 610 N N . LEU A 1 81 ? 1.383 -8.055 0.916 1.00 96.56 81 LEU A N 1
ATOM 611 C CA . LEU A 1 81 ? 0.350 -8.952 0.394 1.00 96.56 81 LEU A CA 1
ATOM 612 C C . LEU A 1 81 ? 0.226 -10.233 1.231 1.00 96.56 81 LEU A C 1
ATOM 614 O O . LEU A 1 81 ? -0.898 -10.682 1.454 1.00 96.56 81 LEU A O 1
ATOM 618 N N . GLU A 1 82 ? 1.334 -10.792 1.730 1.00 96.19 82 GLU A N 1
ATOM 619 C CA . GLU A 1 82 ? 1.284 -11.926 2.666 1.00 96.19 82 GLU A CA 1
ATOM 620 C C . GLU A 1 82 ? 0.465 -11.570 3.918 1.00 96.19 82 GLU A C 1
ATOM 622 O O . GLU A 1 82 ? -0.404 -12.346 4.314 1.00 96.19 82 GLU A O 1
ATOM 627 N N . GLU A 1 83 ? 0.660 -10.373 4.485 1.00 97.31 83 GLU A N 1
ATOM 628 C CA . GLU A 1 83 ? -0.107 -9.894 5.648 1.00 97.31 83 GLU A CA 1
ATOM 629 C C . GLU A 1 83 ? -1.604 -9.741 5.331 1.00 97.31 83 GLU A C 1
ATOM 631 O O . GLU A 1 83 ? -2.454 -10.202 6.095 1.00 97.31 83 GLU A O 1
ATOM 636 N N . ILE A 1 84 ? -1.955 -9.148 4.180 1.00 97.81 84 ILE A N 1
ATOM 637 C CA . ILE A 1 84 ? -3.359 -9.021 3.743 1.00 97.81 84 ILE A CA 1
ATOM 638 C C . ILE A 1 84 ? -4.009 -10.402 3.625 1.00 97.81 84 ILE A C 1
ATOM 640 O O . ILE A 1 84 ? -5.129 -10.599 4.100 1.00 97.81 84 ILE A O 1
ATOM 644 N N . LYS A 1 85 ? -3.309 -11.368 3.023 1.00 95.94 85 LYS A N 1
ATOM 645 C CA . LYS A 1 85 ? -3.804 -12.739 2.878 1.00 95.94 85 LYS A CA 1
ATOM 646 C C . LYS A 1 85 ? -3.950 -13.432 4.234 1.00 95.94 85 LYS A C 1
ATOM 648 O O . LYS A 1 85 ? -4.984 -14.048 4.489 1.00 95.94 85 LYS A O 1
ATOM 653 N N . ALA A 1 86 ? -2.962 -13.300 5.120 1.00 96.81 86 ALA A N 1
ATOM 654 C CA . ALA A 1 86 ? -2.999 -13.857 6.473 1.00 96.81 86 ALA A CA 1
ATOM 655 C C . ALA A 1 86 ? -4.168 -13.296 7.303 1.00 96.81 86 ALA A C 1
ATOM 657 O O . ALA A 1 86 ? -4.770 -14.024 8.092 1.00 96.81 86 ALA A O 1
ATOM 658 N N . ALA A 1 87 ? -4.545 -12.035 7.073 1.00 97.44 87 ALA A N 1
ATOM 659 C CA . ALA A 1 87 ? -5.709 -11.398 7.687 1.00 97.44 87 ALA A CA 1
ATOM 660 C C . ALA A 1 87 ? -7.061 -11.788 7.038 1.00 97.44 87 ALA A C 1
ATOM 662 O O . ALA A 1 87 ? -8.116 -11.294 7.446 1.00 97.44 87 ALA A O 1
ATOM 663 N N . GLY A 1 88 ? -7.048 -12.677 6.036 1.00 97.06 88 GLY A N 1
ATOM 664 C CA . GLY A 1 88 ? -8.226 -13.167 5.315 1.00 97.06 88 GLY A CA 1
ATOM 665 C C . GLY A 1 88 ? -8.690 -12.272 4.163 1.00 97.06 88 GLY A C 1
ATOM 666 O O . GLY A 1 88 ? -9.807 -12.447 3.677 1.00 97.06 88 GLY A O 1
ATOM 667 N N . GLY A 1 89 ? -7.884 -11.283 3.769 1.00 97.56 89 GLY A N 1
ATOM 668 C CA . GLY A 1 89 ? -8.147 -10.409 2.630 1.00 97.56 89 GLY A CA 1
ATOM 669 C C . GLY A 1 89 ? -7.848 -11.079 1.288 1.00 97.56 89 GLY A C 1
ATOM 670 O O . GLY A 1 89 ? -7.475 -12.250 1.211 1.00 97.56 89 GLY A O 1
ATOM 671 N N . ILE A 1 90 ? -8.012 -10.317 0.207 1.00 97.19 90 ILE A N 1
ATOM 672 C CA . ILE A 1 90 ? -7.798 -10.796 -1.165 1.00 97.19 90 ILE A CA 1
ATOM 673 C C . ILE A 1 90 ? -6.605 -10.068 -1.773 1.00 97.19 90 ILE A C 1
ATOM 675 O O . ILE A 1 90 ? -6.473 -8.853 -1.642 1.00 97.19 90 ILE A O 1
ATOM 679 N N . THR A 1 91 ? -5.747 -10.794 -2.479 1.00 97.12 91 THR A N 1
ATOM 680 C CA . THR A 1 91 ? -4.561 -10.229 -3.121 1.00 97.12 91 THR A CA 1
ATOM 681 C C . THR A 1 91 ? -4.559 -10.497 -4.620 1.00 97.12 91 THR A C 1
ATOM 683 O O . THR A 1 91 ? -5.058 -11.514 -5.098 1.00 97.12 91 THR A O 1
ATOM 686 N N . PHE A 1 92 ? -4.005 -9.555 -5.378 1.00 96.50 92 PHE A N 1
ATOM 687 C CA . PHE A 1 92 ? -3.794 -9.669 -6.815 1.00 96.50 92 PHE A CA 1
ATOM 688 C C . PHE A 1 92 ? -2.404 -9.153 -7.180 1.00 96.50 92 PHE A C 1
ATOM 690 O O . PHE A 1 92 ? -1.913 -8.177 -6.609 1.00 96.50 92 PHE A O 1
ATOM 697 N N . ALA A 1 93 ? -1.803 -9.761 -8.195 1.00 95.56 93 ALA A N 1
ATOM 698 C CA . ALA A 1 93 ? -0.578 -9.282 -8.813 1.00 95.56 93 ALA A CA 1
ATOM 699 C C . ALA A 1 93 ? -0.771 -9.205 -10.329 1.00 95.56 93 ALA A C 1
ATOM 701 O O . ALA A 1 93 ? -1.430 -10.061 -10.925 1.00 95.56 93 ALA A O 1
ATOM 702 N N . GLN A 1 94 ? -0.222 -8.164 -10.956 1.00 94.38 94 GLN A N 1
ATOM 703 C CA . GLN A 1 94 ? -0.279 -8.022 -12.406 1.00 94.38 94 GLN A CA 1
ATOM 704 C C . GLN A 1 94 ? 0.423 -9.202 -13.097 1.00 94.38 94 GLN A C 1
ATOM 706 O O . GLN A 1 94 ? 1.492 -9.644 -12.683 1.00 94.38 94 GLN A O 1
ATOM 711 N N . ASN A 1 95 ? -0.191 -9.698 -14.168 1.00 91.44 95 ASN A N 1
ATOM 712 C CA . ASN A 1 95 ? 0.340 -10.783 -14.986 1.00 91.44 95 ASN A CA 1
ATOM 713 C C . ASN A 1 95 ? 1.453 -10.298 -15.946 1.00 91.44 95 ASN A C 1
ATOM 715 O O . ASN A 1 95 ? 2.062 -9.245 -15.763 1.00 91.44 95 ASN A O 1
ATOM 719 N N . ASP A 1 96 ? 1.688 -11.064 -17.008 1.00 89.44 96 ASP A N 1
ATOM 720 C CA . ASP A 1 96 ? 2.640 -10.809 -18.096 1.00 89.44 96 ASP A CA 1
ATOM 721 C C . ASP A 1 96 ? 2.468 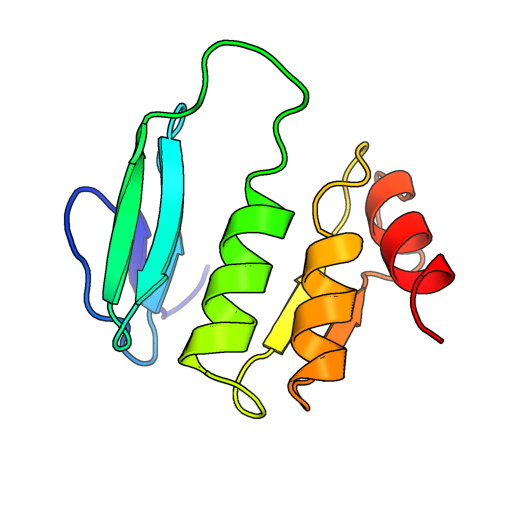-9.470 -18.840 1.00 89.44 96 ASP A C 1
ATOM 723 O O . ASP A 1 96 ? 3.348 -9.078 -19.602 1.00 89.44 96 ASP A O 1
ATOM 727 N N . THR A 1 97 ? 1.391 -8.722 -18.589 1.00 92.94 97 THR A N 1
ATOM 728 C CA . THR A 1 97 ? 1.226 -7.346 -19.088 1.00 92.94 97 THR A CA 1
ATOM 729 C C . THR A 1 97 ? 2.088 -6.309 -18.353 1.00 92.94 97 THR A C 1
ATOM 731 O O . THR A 1 97 ? 2.100 -5.138 -18.741 1.00 92.94 97 THR A O 1
ATOM 734 N N . ALA A 1 98 ? 2.794 -6.695 -17.285 1.00 92.44 98 ALA A N 1
ATOM 735 C CA . ALA A 1 98 ? 3.701 -5.813 -16.561 1.00 92.44 98 ALA A CA 1
ATOM 736 C C . ALA A 1 98 ? 4.921 -5.429 -17.418 1.00 92.44 98 ALA A C 1
ATOM 738 O O . ALA A 1 98 ? 5.647 -6.287 -17.910 1.00 92.44 98 ALA A O 1
ATOM 739 N N . GLN A 1 99 ? 5.192 -4.126 -17.554 1.00 92.31 99 GLN A N 1
ATOM 740 C CA . GLN A 1 99 ? 6.395 -3.635 -18.247 1.00 92.31 99 GLN A CA 1
ATOM 741 C C . GLN A 1 99 ? 7.674 -3.885 -17.432 1.00 92.31 99 GLN A C 1
ATOM 743 O O . GLN A 1 99 ? 8.754 -4.065 -17.990 1.00 92.31 99 GLN A O 1
ATOM 748 N N . HIS A 1 100 ? 7.536 -3.902 -16.107 1.00 92.38 100 HIS A N 1
ATOM 749 C CA . HIS A 1 100 ? 8.559 -4.280 -15.146 1.00 92.38 100 HIS A CA 1
ATOM 750 C C . HIS A 1 100 ? 7.972 -5.355 -14.236 1.00 92.38 100 HIS A C 1
ATOM 752 O O . HIS A 1 100 ? 7.082 -5.086 -13.429 1.00 92.38 100 HIS A O 1
ATOM 758 N N . ASP A 1 101 ? 8.442 -6.584 -14.400 1.00 90.00 101 ASP A N 1
ATOM 759 C CA . ASP A 1 101 ? 7.814 -7.770 -13.823 1.00 90.00 101 ASP A CA 1
ATOM 760 C C . ASP A 1 101 ? 8.421 -8.212 -12.483 1.00 90.00 101 ASP A C 1
ATOM 762 O O . ASP A 1 101 ? 7.848 -9.084 -11.830 1.00 90.00 101 ASP A O 1
ATOM 766 N N . SER A 1 102 ? 9.522 -7.600 -12.031 1.00 90.56 102 SER A N 1
ATOM 767 C CA . SER A 1 102 ? 10.178 -7.959 -10.765 1.00 90.56 102 SER A CA 1
ATOM 768 C C . SER A 1 102 ? 9.226 -7.900 -9.569 1.00 90.56 102 SER A C 1
ATOM 770 O O . SER A 1 102 ? 9.167 -8.856 -8.795 1.00 90.56 102 SER A O 1
ATOM 772 N N . MET A 1 103 ? 8.458 -6.813 -9.428 1.00 92.19 103 MET A N 1
ATOM 773 C CA . MET A 1 103 ? 7.559 -6.627 -8.284 1.00 92.19 103 MET A CA 1
ATOM 774 C C . MET A 1 103 ? 6.369 -7.597 -8.309 1.00 92.19 103 MET A C 1
ATOM 776 O O . MET A 1 103 ? 6.207 -8.336 -7.334 1.00 92.19 103 MET A O 1
ATOM 780 N N . PRO A 1 104 ? 5.593 -7.721 -9.40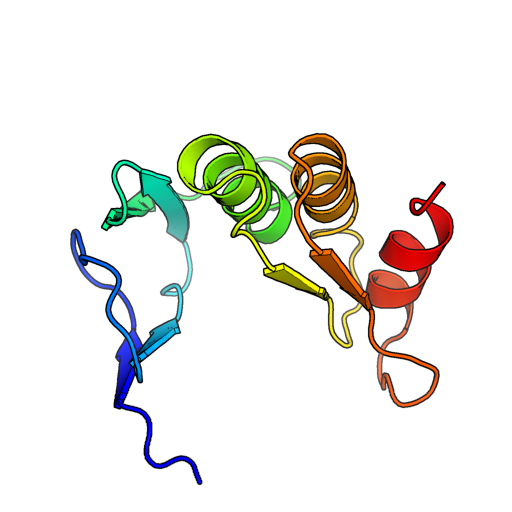9 1.00 91.69 104 PRO A N 1
ATOM 781 C CA . PRO A 1 104 ? 4.526 -8.718 -9.473 1.00 91.69 104 PRO A CA 1
ATOM 782 C C . PRO A 1 104 ? 5.019 -10.163 -9.334 1.00 91.69 104 PRO A C 1
ATOM 784 O O . PRO A 1 104 ? 4.389 -10.954 -8.638 1.00 91.69 104 PRO A O 1
ATOM 787 N N . ARG A 1 105 ? 6.162 -10.529 -9.933 1.00 91.50 105 ARG A N 1
ATOM 788 C CA . ARG A 1 105 ? 6.723 -11.884 -9.785 1.00 91.50 105 ARG A CA 1
ATOM 789 C C . ARG A 1 105 ? 7.129 -12.185 -8.352 1.00 91.50 105 ARG A C 1
ATOM 791 O O . ARG A 1 105 ? 6.911 -13.304 -7.897 1.00 91.50 105 ARG A O 1
ATOM 798 N N . SER A 1 106 ? 7.698 -11.207 -7.645 1.00 90.44 106 SER A N 1
ATOM 799 C CA . SER A 1 106 ? 8.022 -11.365 -6.228 1.00 90.44 106 SER A CA 1
ATOM 800 C C . SER A 1 106 ? 6.764 -11.620 -5.398 1.00 90.44 106 SER A C 1
ATOM 802 O O . SER A 1 106 ? 6.790 -12.518 -4.563 1.00 90.44 106 SER A O 1
ATOM 804 N N . ALA A 1 107 ? 5.684 -10.877 -5.655 1.00 89.44 107 ALA A N 1
ATOM 805 C CA . ALA A 1 107 ? 4.394 -11.067 -4.997 1.00 89.44 107 ALA A CA 1
ATOM 806 C C . ALA A 1 107 ? 3.792 -12.456 -5.272 1.00 89.44 107 ALA A C 1
ATOM 808 O O . ALA A 1 107 ? 3.377 -13.139 -4.343 1.00 89.44 107 ALA A O 1
ATOM 809 N N . ILE A 1 108 ? 3.798 -12.907 -6.531 1.00 90.38 108 ILE A N 1
ATOM 810 C CA . ILE A 1 108 ? 3.272 -14.227 -6.920 1.00 90.38 108 ILE A CA 1
ATOM 811 C C . ILE A 1 108 ? 4.093 -15.362 -6.297 1.00 90.38 108 ILE A C 1
ATOM 813 O O . ILE A 1 108 ? 3.535 -16.360 -5.862 1.00 90.38 108 ILE A O 1
ATOM 817 N N . ALA A 1 109 ? 5.421 -15.234 -6.246 1.00 88.44 109 ALA A N 1
ATOM 818 C CA . ALA A 1 109 ? 6.288 -16.276 -5.693 1.00 88.44 109 ALA A CA 1
ATOM 819 C C . ALA A 1 109 ? 6.133 -16.456 -4.170 1.00 88.44 109 ALA A C 1
ATOM 821 O O . ALA A 1 109 ? 6.401 -17.541 -3.649 1.00 88.44 109 ALA A O 1
ATOM 822 N N . ALA A 1 110 ? 5.737 -15.392 -3.472 1.00 82.94 110 ALA A N 1
ATOM 823 C CA . ALA A 1 110 ? 5.442 -15.381 -2.043 1.00 82.94 110 ALA A CA 1
ATOM 824 C C . ALA A 1 110 ? 4.053 -15.954 -1.709 1.00 82.94 110 ALA A C 1
ATOM 826 O O . ALA A 1 110 ? 3.820 -16.419 -0.595 1.00 82.94 110 ALA A O 1
ATOM 827 N N . ASP A 1 111 ? 3.143 -15.963 -2.683 1.00 76.19 111 ASP A N 1
ATOM 828 C CA . ASP A 1 111 ? 1.771 -16.426 -2.521 1.00 76.19 111 ASP A CA 1
ATOM 829 C C . ASP A 1 111 ? 1.714 -17.963 -2.389 1.00 76.19 111 ASP A C 1
ATOM 831 O O . ASP A 1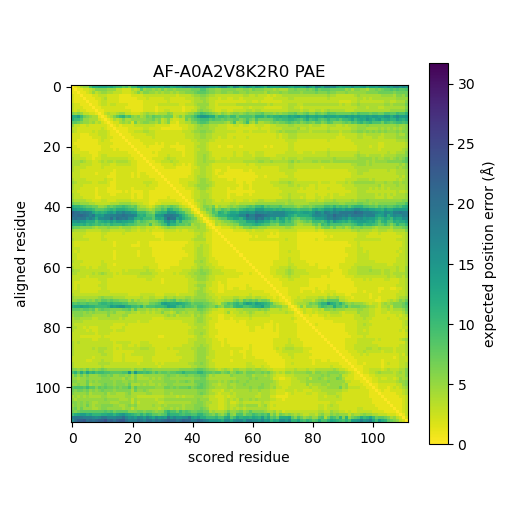 111 ? 1.779 -18.697 -3.377 1.00 76.19 111 ASP A O 1
ATOM 835 N N . ARG A 1 112 ? 1.636 -18.460 -1.146 1.00 60.66 112 ARG A N 1
ATOM 836 C CA . ARG A 1 112 ? 1.504 -19.889 -0.794 1.00 60.66 112 ARG A CA 1
ATOM 837 C C . ARG A 1 112 ? 0.136 -20.237 -0.232 1.00 60.66 112 ARG A C 1
ATOM 839 O O . ARG A 1 112 ? -0.469 -19.376 0.447 1.00 60.66 112 ARG A O 1
#

Mean predicted aligned error: 3.95 Å

Solvent-accessible surface area (backbone atoms only — not comparable to full-atom values): 6242 Å² total; per-residue (Å²): 140,77,92,51,53,73,44,70,56,86,58,81,39,72,71,57,88,68,56,44,79,36,84,48,87,82,49,29,48,37,42,53,91,63,24,36,40,77,40,82,46,76,94,70,82,86,83,40,52,49,23,52,24,31,38,30,34,13,74,64,46,21,53,75,27,72,43,76,42,54,59,30,85,49,60,60,35,30,68,10,37,51,39,18,44,76,37,55,18,48,70,49,55,46,60,91,86,34,91,32,50,52,19,13,50,44,33,55,75,67,66,124

Secondary structure (DSSP, 8-state):
--SSEEEE--S-EE--TTEEEEPPTTEEEEEETTEEEEEEPPSSS---HHHHHHHHHHHHHGGG-EEEE-S-SS-TTHHHHHHHHHTT-EEEE--TT-SS-HHHHHHHHH--

Sequence (112 aa):
MTRMTVMEVRDESSVRPNHVFVIPPGRNMIISGGTLQLLPRESSGLHRSIDYFFRSLAEDQGHKAIGVVLSGTATDGTLGLEEIKAAGGITFAQNDTAQHDSMPRSAIAADR

Nearest PDB structures (foldseek):
  6ymz-assembly5_E  TM=8.734E-01  e=2.194E-08  Pectobacterium atrosepticum SCRI1043
  6ymz-assembly4_D  TM=8.764E-01  e=2.807E-08  Pectobacterium atrosepticum SCRI1043
  6ymz-assembly3_C  TM=8.762E-01  e=7.073E-08  Pectobacterium atrosepticum SCRI1043
  6ymz-assembly1_A  TM=8.772E-01  e=8.509E-08  Pectobacterium atrosepticum SCRI1043
  1chd-assembly1_A  TM=8.744E-01  e=1.576E-07  Salmonella enterica subsp. enterica serovar Typhimurium str. LT2

pLDDT: mean 92.36, std 7.2, range [60.66, 98.44]

Foldseek 3Di:
DDPADEDEDDAWAQDDPRYHYDHDPQWAWADDPNIIHTHGFDPDDDDQSQLRHLLRQCVHPQQNDEEEAAADQDQRNQNSQVSNVVSNHHYYYDDPVHPHCNHSVSNVVSPD